Protein AF-O31353-F1 (afdb_monomer)

InterPro domains:
  IPR029061 Thiamin diphosphate-binding fold [SSF52518] (2-118)
  IPR032686 2-oxoacid:ferredoxin oxidoreductase subunit beta, C-terminal [PF12367] (31-96)
  IPR051457 2-oxoacid:ferredoxin oxidoreductase [PTHR48084] (2-118)

Radius of gyration: 23.0 Å; Cα contacts (8 Å, |Δi|>4): 94; chains: 1; bounding box: 48×35×66 Å

Organism: Bacillus cereus (NCBI:txid1396)

Solvent-accessible surface area (backbone atoms only — not comparable to full-atom values): 7566 Å² total; per-residue (Å²): 48,42,67,88,44,58,68,62,36,49,54,53,50,53,50,40,70,70,44,71,55,92,64,87,84,63,66,53,66,61,48,82,87,80,43,84,73,61,33,68,67,52,46,67,76,58,47,44,53,49,90,76,45,84,88,69,49,37,72,38,65,65,61,33,52,50,54,34,61,78,44,76,61,34,56,27,67,80,56,68,53,75,87,84,55,77,29,71,67,78,68,42,86,87,60,68,92,64,58,73,92,76,52,84,82,81,74,57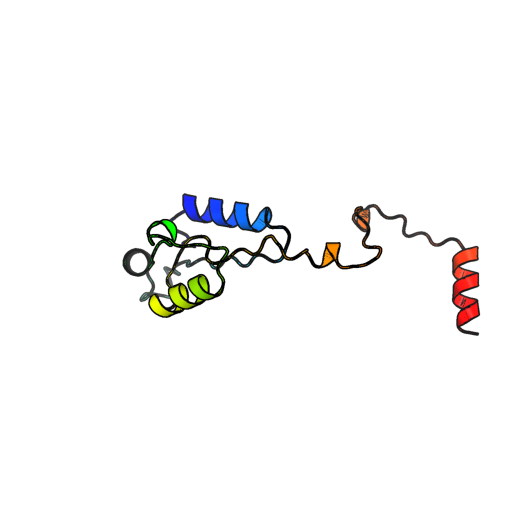,67,68,62,52,54,58,59,54,58,78,79,111

Mean predicted aligned error: 5.05 Å

Foldseek 3Di:
DEPVCVPLVVVLVVVCVPAQAHRDDDYDYDDPPPDPPCDPVNLVVLEAELVPDPPDDQQDPVSLVVVCVVSVNRYGDRSHDDNPDHYPLVVDPPRDPDDPVPDDPDDDPVNVVVVVVVVD

Structure (mmCIF, N/CA/C/O backbone):
data_AF-O31353-F1
#
_entry.id   AF-O31353-F1
#
loop_
_atom_site.group_PDB
_atom_site.id
_atom_site.type_symbol
_atom_site.label_atom_id
_atom_site.label_alt_id
_atom_site.label_comp_id
_atom_site.label_asym_id
_atom_site.label_entity_id
_atom_site.label_seq_id
_atom_site.pdbx_PDB_ins_code
_atom_site.Cartn_x
_atom_site.Cartn_y
_atom_site.Cartn_z
_atom_site.occupancy
_atom_site.B_iso_or_equiv
_atom_site.auth_seq_id
_atom_site.auth_comp_id
_atom_site.auth_asym_id
_atom_site.auth_atom_id
_atom_site.pdbx_PDB_model_num
ATOM 1 N N . SER A 1 1 ? -5.282 1.209 6.305 1.00 89.44 1 SER A N 1
ATOM 2 C CA . SER A 1 1 ? -4.283 0.855 7.339 1.00 89.44 1 SER A CA 1
ATOM 3 C C . SER A 1 1 ? -4.289 1.907 8.443 1.00 89.44 1 SER A C 1
ATOM 5 O O . SER A 1 1 ? -4.775 3.005 8.187 1.00 89.44 1 SER A O 1
ATOM 7 N N . PHE A 1 2 ? -3.788 1.613 9.646 1.00 94.94 2 PHE A N 1
ATOM 8 C CA . PHE A 1 2 ? -3.792 2.536 10.789 1.00 94.94 2 PHE A CA 1
ATOM 9 C C . PHE A 1 2 ? -2.392 2.704 11.386 1.00 94.94 2 PHE A C 1
ATOM 11 O O . PHE A 1 2 ? -1.700 1.719 11.625 1.00 94.94 2 PHE A O 1
ATOM 18 N N . SER A 1 3 ? -1.980 3.944 11.663 1.00 93.81 3 SER A N 1
ATOM 19 C CA . SER A 1 3 ? -0.610 4.255 12.097 1.00 93.81 3 SER A CA 1
ATOM 20 C C . SER A 1 3 ? -0.203 3.629 13.435 1.00 93.81 3 SER A C 1
ATOM 22 O O . SER A 1 3 ? 0.985 3.405 13.650 1.00 93.81 3 SER A O 1
ATOM 24 N N . SER A 1 4 ? -1.157 3.324 14.326 1.00 93.19 4 SER A N 1
ATOM 25 C CA . SER A 1 4 ? -0.847 2.662 15.605 1.00 93.19 4 SER A CA 1
ATOM 26 C C . SER A 1 4 ? -0.798 1.131 15.532 1.00 93.19 4 SER A C 1
ATOM 28 O O . SER A 1 4 ? -0.280 0.506 16.455 1.00 93.19 4 SER A O 1
ATOM 30 N N . ASP A 1 5 ? -1.272 0.521 14.438 1.00 94.81 5 ASP A N 1
ATOM 31 C CA . ASP A 1 5 ? -1.116 -0.916 14.183 1.00 94.81 5 ASP A C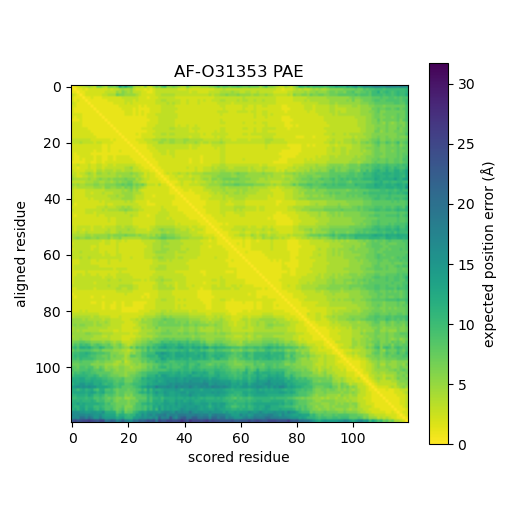A 1
ATOM 32 C C . ASP A 1 5 ? 0.098 -1.151 13.275 1.00 94.81 5 ASP A C 1
ATOM 34 O O . ASP A 1 5 ? -0.010 -1.352 12.064 1.00 94.81 5 ASP A O 1
ATOM 38 N N . LEU A 1 6 ? 1.290 -1.085 13.878 1.00 95.62 6 LEU A N 1
ATOM 39 C CA . LEU A 1 6 ? 2.560 -1.203 13.155 1.00 95.62 6 LEU A CA 1
ATOM 40 C C . LEU A 1 6 ? 2.694 -2.531 12.403 1.00 95.62 6 LEU A C 1
ATOM 42 O O . LEU A 1 6 ? 3.293 -2.568 11.328 1.00 95.62 6 LEU A O 1
ATOM 46 N N . LYS A 1 7 ? 2.140 -3.617 12.955 1.00 96.00 7 LYS A N 1
ATOM 47 C CA . LYS A 1 7 ? 2.235 -4.946 12.350 1.00 96.00 7 LYS A CA 1
ATOM 48 C C . LYS A 1 7 ? 1.447 -4.993 11.045 1.00 96.00 7 LYS A C 1
ATOM 50 O O . LYS A 1 7 ? 2.015 -5.353 10.017 1.00 96.00 7 LYS A O 1
ATOM 55 N N . GLU A 1 8 ? 0.174 -4.604 11.077 1.00 95.50 8 GLU A N 1
ATOM 56 C CA . GLU A 1 8 ? -0.661 -4.587 9.872 1.00 95.50 8 GLU A CA 1
ATOM 57 C C . GLU A 1 8 ? -0.147 -3.557 8.856 1.00 95.50 8 GLU A C 1
ATOM 59 O O . GLU A 1 8 ? -0.075 -3.845 7.662 1.00 95.50 8 GLU A O 1
ATOM 64 N N . LEU A 1 9 ? 0.286 -2.376 9.313 1.00 97.00 9 LEU A N 1
ATOM 65 C CA . LEU A 1 9 ? 0.850 -1.353 8.434 1.00 97.00 9 LEU A CA 1
ATOM 66 C C . LEU A 1 9 ? 2.082 -1.854 7.673 1.00 97.00 9 LEU A C 1
ATOM 68 O O . LEU A 1 9 ? 2.153 -1.662 6.460 1.00 97.00 9 LEU A O 1
ATOM 72 N N . THR A 1 10 ? 3.010 -2.521 8.361 1.00 97.69 10 THR A N 1
ATOM 73 C CA . THR A 1 10 ? 4.208 -3.095 7.731 1.00 97.69 10 THR A CA 1
ATOM 74 C C . THR A 1 10 ? 3.818 -4.132 6.680 1.00 97.69 10 THR A C 1
ATOM 76 O O . THR A 1 10 ? 4.266 -4.037 5.541 1.00 97.69 10 THR A O 1
ATOM 79 N N . GLN A 1 11 ? 2.900 -5.046 7.013 1.00 97.19 11 GLN A N 1
ATOM 80 C CA . GLN A 1 11 ? 2.422 -6.076 6.083 1.00 97.19 11 GLN A CA 1
ATOM 81 C C . GLN A 1 11 ? 1.783 -5.481 4.820 1.00 97.19 11 GLN A C 1
ATOM 83 O O . GLN A 1 11 ? 2.036 -5.954 3.714 1.00 97.19 11 GLN A O 1
ATOM 88 N N . ILE A 1 12 ? 0.974 -4.425 4.960 1.00 97.62 12 ILE A N 1
ATOM 89 C CA . ILE A 1 12 ? 0.330 -3.765 3.815 1.00 97.62 12 ILE A CA 1
ATOM 90 C C . ILE A 1 12 ? 1.347 -3.007 2.954 1.00 97.62 12 ILE A C 1
ATOM 92 O O . ILE A 1 12 ? 1.234 -3.032 1.728 1.00 97.62 12 ILE A O 1
ATOM 96 N N . ILE A 1 13 ? 2.351 -2.367 3.561 1.00 98.00 13 ILE A N 1
ATOM 97 C CA . ILE A 1 13 ? 3.440 -1.714 2.818 1.00 98.00 13 ILE A CA 1
ATOM 98 C C . ILE A 1 13 ? 4.254 -2.743 2.032 1.00 98.00 13 ILE A C 1
ATOM 100 O O . ILE A 1 13 ? 4.467 -2.555 0.834 1.00 98.00 13 ILE A O 1
ATOM 104 N N . GLU A 1 14 ? 4.650 -3.849 2.661 1.00 98.19 14 GLU A N 1
ATOM 105 C CA . GLU A 1 14 ? 5.366 -4.938 1.989 1.00 98.19 14 GLU A CA 1
ATOM 106 C C . GLU A 1 14 ? 4.550 -5.522 0.830 1.00 98.19 14 GLU A C 1
ATOM 108 O O . GLU A 1 14 ? 5.071 -5.692 -0.274 1.00 98.19 14 GLU A O 1
ATOM 113 N N . ALA A 1 15 ? 3.256 -5.781 1.042 1.00 97.12 15 ALA A N 1
ATOM 114 C CA . ALA A 1 15 ? 2.363 -6.259 -0.011 1.00 97.12 15 ALA A CA 1
ATOM 115 C C . ALA A 1 15 ? 2.256 -5.256 -1.173 1.00 97.12 15 ALA A C 1
ATOM 117 O O . ALA A 1 15 ? 2.285 -5.659 -2.336 1.00 97.12 15 ALA A O 1
ATOM 118 N N . GLY A 1 16 ? 2.179 -3.956 -0.873 1.00 97.50 16 GLY A N 1
ATOM 119 C CA . GLY A 1 16 ? 2.120 -2.897 -1.879 1.00 97.50 16 GLY A CA 1
ATOM 120 C C . GLY A 1 16 ? 3.403 -2.756 -2.701 1.00 97.50 16 GLY A C 1
ATOM 121 O O . GLY A 1 16 ? 3.311 -2.543 -3.908 1.00 97.50 16 GLY A O 1
ATOM 122 N N . ILE A 1 17 ? 4.577 -2.917 -2.080 1.00 97.81 17 ILE A N 1
ATOM 123 C CA . ILE A 1 17 ? 5.880 -2.912 -2.773 1.00 97.81 17 ILE A CA 1
ATOM 124 C C . ILE A 1 17 ? 6.024 -4.142 -3.678 1.00 97.81 17 ILE A C 1
ATOM 126 O O . ILE A 1 17 ? 6.520 -4.036 -4.798 1.00 97.81 17 ILE A O 1
ATOM 130 N N . ASN A 1 18 ? 5.593 -5.311 -3.199 1.00 97.00 18 ASN A N 1
ATOM 131 C CA . ASN A 1 18 ? 5.708 -6.564 -3.945 1.00 97.00 18 ASN A CA 1
ATOM 132 C C . ASN A 1 18 ? 4.677 -6.699 -5.078 1.00 97.00 18 ASN A C 1
ATOM 134 O O . ASN A 1 18 ? 4.856 -7.523 -5.978 1.00 97.00 18 ASN A O 1
ATOM 138 N N . HIS A 1 19 ? 3.600 -5.913 -5.052 1.00 96.94 19 HIS A N 1
ATOM 139 C CA . HIS A 1 19 ? 2.580 -5.935 -6.091 1.00 96.94 19 HIS A CA 1
ATOM 140 C C . HIS A 1 19 ? 3.132 -5.431 -7.436 1.00 96.94 19 HIS A C 1
ATOM 142 O O . HIS A 1 19 ? 3.705 -4.348 -7.539 1.00 96.94 19 HIS A O 1
ATOM 148 N N . LYS A 1 20 ? 2.934 -6.224 -8.494 1.00 94.62 20 LYS A N 1
ATOM 149 C CA . LYS A 1 20 ? 3.343 -5.901 -9.868 1.00 94.62 20 LYS A CA 1
ATOM 150 C C . LYS A 1 20 ? 2.319 -4.992 -10.538 1.00 94.62 20 LYS A C 1
ATOM 152 O O . LYS A 1 20 ? 1.542 -5.419 -11.382 1.00 94.62 20 LYS A O 1
ATOM 157 N N . GLY A 1 21 ? 2.307 -3.731 -10.134 1.00 94.69 21 GLY A N 1
ATOM 158 C CA . GLY A 1 21 ? 1.347 -2.762 -10.636 1.00 94.69 21 GLY A CA 1
ATOM 159 C C . GLY A 1 21 ? 1.296 -1.515 -9.772 1.00 94.69 21 GLY A C 1
ATOM 160 O O . GLY A 1 21 ? 2.222 -1.207 -9.025 1.00 94.69 21 GLY A O 1
ATOM 161 N N . PHE A 1 22 ? 0.195 -0.782 -9.888 1.00 96.25 22 PHE A N 1
ATOM 162 C CA . PHE A 1 22 ? -0.056 0.380 -9.050 1.00 96.25 22 PHE A CA 1
ATOM 163 C C . PHE A 1 22 ? -0.637 -0.047 -7.698 1.00 96.25 22 PHE A C 1
ATOM 165 O O . PHE A 1 22 ? -1.666 -0.718 -7.645 1.00 96.25 22 PHE A O 1
ATOM 172 N N . SER A 1 23 ? -0.016 0.413 -6.613 1.00 97.56 23 SER A N 1
ATOM 173 C CA . SER A 1 23 ? -0.464 0.169 -5.240 1.00 97.56 23 SER A CA 1
ATOM 174 C C . SER A 1 23 ? -0.841 1.482 -4.562 1.00 97.56 23 SER A C 1
ATOM 176 O O . SER A 1 23 ? -0.030 2.406 -4.503 1.00 97.56 23 SER A O 1
ATOM 178 N N . LEU A 1 24 ? -2.047 1.551 -3.992 1.00 97.62 24 LEU A N 1
ATOM 179 C CA . LEU A 1 24 ? -2.489 2.662 -3.147 1.00 97.62 24 LEU A CA 1
ATOM 180 C C . LEU A 1 24 ? -2.632 2.189 -1.702 1.00 97.62 24 LEU A C 1
ATOM 182 O O . LEU A 1 24 ? -3.432 1.303 -1.409 1.00 97.62 24 LEU A O 1
ATOM 186 N N . ILE A 1 25 ? -1.900 2.827 -0.790 1.00 97.75 25 ILE A N 1
ATOM 187 C CA . ILE A 1 25 ? -1.976 2.548 0.644 1.00 97.75 25 ILE A CA 1
ATOM 188 C C . ILE A 1 25 ? -2.481 3.797 1.355 1.00 97.75 25 ILE A C 1
ATOM 190 O O . ILE A 1 25 ? -1.758 4.781 1.495 1.00 97.75 25 ILE A O 1
ATOM 194 N N . ASN A 1 26 ? -3.723 3.740 1.834 1.00 97.19 26 ASN A N 1
ATOM 195 C CA . ASN A 1 26 ? -4.270 4.772 2.705 1.00 97.19 26 ASN A CA 1
ATOM 196 C C . ASN A 1 26 ? -3.978 4.440 4.178 1.00 97.19 26 ASN A C 1
ATOM 198 O O . ASN A 1 26 ? -4.297 3.340 4.657 1.00 97.19 26 ASN A O 1
ATOM 202 N N . VAL A 1 27 ? -3.386 5.394 4.900 1.00 97.25 27 VAL A N 1
ATOM 203 C CA . VAL A 1 27 ? -3.022 5.252 6.315 1.00 97.25 27 VAL A CA 1
ATOM 204 C C . VAL A 1 27 ? -3.766 6.295 7.137 1.00 97.25 27 VAL A C 1
ATOM 206 O O . VAL A 1 27 ? -3.505 7.491 7.029 1.00 97.25 27 VAL A O 1
ATOM 209 N N . PHE A 1 28 ? -4.665 5.839 8.004 1.00 96.38 28 PHE A N 1
ATOM 210 C CA . PHE A 1 28 ? -5.261 6.686 9.026 1.00 96.38 28 PHE A CA 1
ATOM 211 C C . PHE A 1 28 ? -4.177 7.056 10.042 1.00 96.38 28 PHE A C 1
ATOM 213 O O . PHE A 1 28 ? -3.602 6.182 10.692 1.00 96.38 28 PHE A O 1
ATOM 220 N N . SER A 1 29 ? -3.868 8.348 10.150 1.00 95.62 29 SER A N 1
ATOM 221 C CA . SER A 1 29 ? -2.846 8.873 11.058 1.00 95.62 29 SER A CA 1
ATOM 222 C C . SER A 1 29 ? -3.408 10.069 11.831 1.00 95.62 29 SER A C 1
ATOM 224 O O . SER A 1 29 ? -3.560 11.151 11.256 1.00 95.62 29 SER A O 1
ATOM 226 N N . PRO A 1 30 ? -3.781 9.893 13.111 1.00 94.50 30 PRO A N 1
ATOM 227 C CA . PRO A 1 30 ? -4.382 10.960 13.902 1.00 94.50 30 PRO A CA 1
ATOM 228 C C . PRO A 1 30 ? -3.420 12.132 14.118 1.00 94.50 30 PRO A C 1
ATOM 230 O O . PRO A 1 30 ? -2.315 11.970 14.639 1.00 94.50 30 PRO A O 1
ATOM 233 N N . CYS A 1 31 ? -3.864 13.344 13.782 1.00 93.69 31 CYS A N 1
ATOM 234 C CA . CYS A 1 31 ? -3.136 14.570 14.096 1.00 93.69 31 CYS A CA 1
ATOM 235 C C . CYS A 1 31 ? -3.485 15.041 15.514 1.00 93.69 31 CYS A C 1
ATOM 237 O O . CYS A 1 31 ? -4.458 15.771 15.714 1.00 93.69 31 CYS A O 1
ATOM 239 N N . VAL A 1 32 ? -2.662 14.657 16.494 1.00 91.88 32 VAL A N 1
ATOM 240 C CA . VAL A 1 32 ? -2.894 14.941 17.924 1.00 91.88 32 VAL A CA 1
ATOM 241 C C . VAL A 1 32 ? -3.000 16.430 18.258 1.00 91.88 32 VAL A C 1
ATOM 243 O O . VAL A 1 32 ? -3.650 16.793 19.238 1.00 91.88 32 VAL A O 1
ATOM 246 N N . THR A 1 33 ? -2.391 17.306 17.457 1.00 94.44 33 THR A N 1
ATOM 247 C CA . THR A 1 33 ? -2.370 18.753 17.707 1.00 94.44 33 THR A CA 1
ATOM 248 C C . THR A 1 33 ? -3.693 19.413 17.332 1.00 94.44 33 THR A C 1
ATOM 250 O O . THR A 1 33 ? -4.267 20.113 18.166 1.00 94.44 33 THR A O 1
ATOM 253 N N . TYR A 1 34 ? -4.202 19.160 16.122 1.00 94.44 34 TYR A N 1
ATOM 254 C CA . TYR A 1 34 ? -5.301 19.936 15.534 1.00 94.44 34 TYR A CA 1
ATOM 255 C C . TYR A 1 34 ? -6.620 19.169 15.407 1.00 94.44 34 TYR A C 1
ATOM 257 O O . TYR A 1 34 ? -7.678 19.765 15.592 1.00 94.44 34 TYR A O 1
ATOM 265 N N . ASN A 1 35 ? -6.593 17.861 15.129 1.00 91.75 35 ASN A N 1
ATOM 266 C CA . ASN A 1 35 ? -7.819 17.079 14.978 1.00 91.75 35 ASN A CA 1
ATOM 267 C C . ASN A 1 35 ? -8.175 16.396 16.305 1.00 91.75 35 ASN A C 1
ATOM 269 O O . ASN A 1 35 ? -7.584 15.385 16.680 1.00 91.75 35 ASN A O 1
ATOM 273 N N . LYS A 1 36 ? -9.146 16.972 17.021 1.00 92.31 36 LYS A N 1
ATOM 274 C CA . LYS A 1 36 ? -9.639 16.452 18.308 1.00 92.31 36 LYS A CA 1
ATOM 275 C C . LYS A 1 36 ? -10.833 15.502 18.172 1.00 92.31 36 LYS A C 1
ATOM 277 O O . LYS A 1 36 ? -11.276 14.970 19.181 1.00 92.31 36 LYS A O 1
ATOM 282 N N . VAL A 1 37 ? -11.345 15.302 16.955 1.00 92.81 37 VAL A N 1
ATOM 283 C CA . VAL A 1 37 ? -12.499 14.433 16.680 1.00 92.81 37 VAL A CA 1
ATOM 284 C C . VAL A 1 37 ? -12.020 13.036 16.294 1.00 92.81 37 VAL A C 1
ATOM 286 O O . VAL A 1 37 ? -12.349 12.066 16.967 1.00 92.81 37 VAL A O 1
ATOM 289 N N . ASN A 1 38 ? -11.178 12.921 15.262 1.00 93.88 38 ASN A N 1
ATOM 290 C CA . ASN A 1 38 ? -10.646 11.630 14.814 1.00 93.88 38 ASN A CA 1
ATOM 291 C C . ASN A 1 38 ? -9.351 11.287 15.564 1.00 93.88 38 ASN A C 1
ATOM 293 O O . ASN A 1 38 ? -8.248 11.321 15.008 1.00 93.88 38 ASN A O 1
ATOM 297 N N . THR A 1 39 ? -9.490 11.014 16.860 1.00 94.25 39 THR A N 1
ATOM 298 C CA . THR A 1 39 ? -8.388 10.611 17.744 1.00 94.25 39 THR A CA 1
ATOM 299 C C . THR A 1 39 ? -8.015 9.139 17.553 1.00 94.25 39 THR A C 1
ATOM 301 O O . THR A 1 39 ? -8.690 8.391 16.846 1.00 94.25 39 THR A O 1
ATOM 304 N N . TYR A 1 40 ? -6.932 8.699 18.202 1.00 93.00 40 TYR A N 1
ATOM 305 C CA . TYR A 1 40 ? -6.540 7.288 18.194 1.00 93.00 40 TYR A CA 1
ATOM 306 C C . TYR A 1 40 ? -7.649 6.365 18.700 1.00 93.00 40 TYR A C 1
ATOM 308 O O . TYR A 1 40 ? -7.891 5.333 18.081 1.00 93.00 40 TYR A O 1
ATOM 316 N N . ASP A 1 41 ? -8.316 6.734 19.792 1.00 93.88 41 ASP A N 1
ATOM 317 C CA . ASP A 1 41 ? -9.365 5.907 20.391 1.00 93.88 41 ASP A CA 1
ATOM 318 C C . ASP A 1 41 ? -10.598 5.854 19.489 1.00 93.88 41 ASP A C 1
ATOM 320 O O . ASP A 1 41 ? -11.093 4.768 19.201 1.00 93.88 41 ASP A O 1
ATOM 324 N N . TRP A 1 42 ? -10.984 6.996 18.906 1.00 95.94 42 TRP A N 1
ATOM 325 C CA . TRP A 1 42 ? -12.069 7.044 17.927 1.00 95.94 42 TRP A CA 1
ATOM 326 C C . TRP A 1 42 ? -11.806 6.099 16.746 1.00 95.94 42 TRP A C 1
ATOM 328 O O . TRP A 1 42 ? -12.670 5.306 16.383 1.00 95.94 42 TRP A O 1
ATOM 338 N N . PHE A 1 43 ? -10.601 6.112 16.166 1.00 95.81 43 PHE A N 1
ATOM 339 C CA . PHE A 1 43 ? -10.279 5.186 15.076 1.00 95.81 43 PHE A CA 1
ATOM 340 C C . PHE A 1 43 ? -10.271 3.720 15.523 1.00 95.81 43 PHE A C 1
ATOM 342 O O . PHE A 1 43 ? -10.746 2.875 14.775 1.00 95.81 43 PHE A O 1
ATOM 349 N N . LYS A 1 44 ? -9.780 3.390 16.723 1.00 92.88 44 LYS A N 1
ATOM 350 C CA . LYS A 1 44 ? -9.809 2.001 17.221 1.00 92.88 44 LYS A CA 1
ATOM 351 C C . LYS A 1 44 ? -11.230 1.455 17.364 1.00 92.88 44 LYS A C 1
ATOM 353 O O . LYS A 1 44 ? -11.431 0.268 17.145 1.00 92.88 44 LYS A O 1
ATOM 358 N N . GLU A 1 45 ? -12.184 2.308 17.723 1.00 94.75 45 GLU A N 1
ATOM 359 C CA . GLU A 1 45 ? -13.594 1.935 17.884 1.00 94.75 45 GLU A CA 1
ATOM 360 C C . GLU A 1 45 ? -14.352 1.855 16.553 1.00 94.75 45 GLU A C 1
ATOM 362 O O . GLU A 1 45 ? -15.309 1.095 16.443 1.00 94.75 45 GLU A O 1
ATOM 367 N N . ASN A 1 46 ? -13.939 2.634 15.547 1.00 95.69 46 ASN A N 1
ATOM 368 C CA . ASN A 1 46 ? -14.684 2.785 14.292 1.00 95.69 46 ASN A CA 1
ATOM 369 C C . ASN A 1 46 ? -14.051 2.059 13.093 1.00 95.69 46 ASN A C 1
ATOM 371 O O . ASN A 1 46 ? -14.674 1.990 12.037 1.00 95.69 46 ASN A O 1
ATOM 375 N N . LEU A 1 47 ? -12.819 1.556 13.211 1.00 96.50 47 LEU A N 1
ATOM 376 C CA . LEU A 1 47 ? -12.156 0.817 12.137 1.00 96.50 47 LEU A CA 1
ATOM 377 C C . LEU A 1 47 ? -12.521 -0.667 12.165 1.00 96.50 47 LEU A C 1
ATOM 379 O O . LEU A 1 47 ? -12.253 -1.371 13.139 1.00 96.50 47 LEU A O 1
ATOM 383 N N . THR A 1 48 ? -13.011 -1.165 11.034 1.00 96.44 48 THR A N 1
ATOM 384 C CA . THR A 1 48 ? -13.261 -2.592 10.815 1.00 96.44 48 THR A CA 1
ATOM 385 C C . THR A 1 48 ? -12.053 -3.252 10.152 1.00 96.44 48 THR A C 1
ATOM 387 O O . THR A 1 48 ? -11.618 -2.848 9.071 1.00 96.44 48 THR A O 1
ATOM 390 N N . LYS A 1 49 ? -11.513 -4.311 10.760 1.00 96.19 49 LYS A N 1
ATOM 391 C CA . LYS A 1 49 ? -10.450 -5.115 10.142 1.00 96.19 49 LYS A CA 1
ATOM 392 C C . LYS A 1 49 ? -11.051 -6.077 9.124 1.00 96.19 49 LYS A C 1
ATOM 394 O O . LYS A 1 49 ? -11.881 -6.911 9.467 1.00 96.19 49 LYS A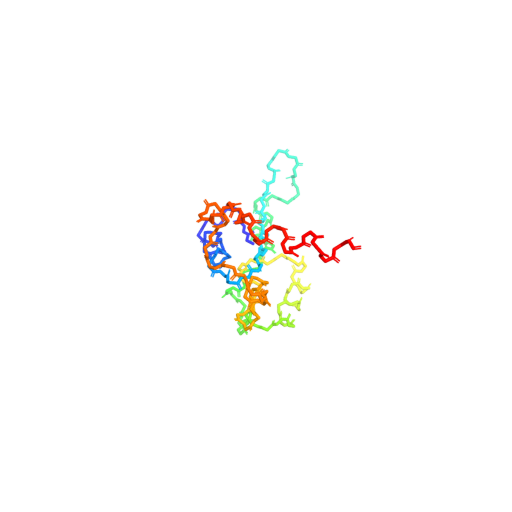 O 1
ATOM 399 N N . LEU A 1 50 ? -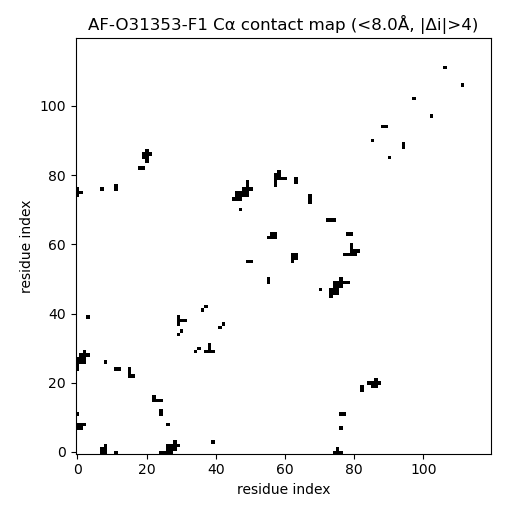10.589 -6.031 7.880 1.00 96.06 50 LEU A N 1
ATOM 400 C CA . LEU A 1 50 ? -11.073 -6.940 6.835 1.00 96.06 50 LEU A CA 1
ATOM 401 C C . LEU A 1 50 ? -10.748 -8.410 7.138 1.00 96.06 50 LEU A C 1
ATOM 403 O O . LEU A 1 50 ? -11.494 -9.296 6.747 1.00 96.06 50 LEU A O 1
ATOM 407 N N . SER A 1 51 ? -9.686 -8.675 7.905 1.00 93.25 51 SER A N 1
ATOM 408 C CA . SER A 1 51 ? -9.328 -10.025 8.360 1.00 93.25 51 SER A CA 1
ATOM 409 C C . SER A 1 51 ? -10.345 -10.656 9.315 1.00 93.25 51 SER A C 1
ATOM 411 O O . SER A 1 51 ? -10.296 -11.866 9.521 1.00 93.25 51 SER A O 1
ATOM 413 N N . THR A 1 52 ? -11.257 -9.869 9.896 1.00 93.00 52 THR A N 1
ATOM 414 C CA . THR A 1 52 ? -12.341 -10.374 10.751 1.00 93.00 52 THR A CA 1
ATOM 415 C C . THR A 1 52 ? -13.671 -10.517 10.013 1.00 93.00 52 THR A C 1
ATOM 417 O O . THR A 1 52 ? -14.635 -10.995 10.603 1.00 93.00 52 THR A O 1
ATOM 420 N N . VAL A 1 53 ? -13.748 -10.096 8.746 1.00 92.94 53 VAL A N 1
ATOM 421 C CA . VAL A 1 53 ? -14.953 -10.233 7.920 1.00 92.94 53 VAL A CA 1
ATOM 422 C C . VAL A 1 53 ? -14.959 -11.630 7.302 1.00 92.94 53 VAL A C 1
ATOM 424 O O . VAL A 1 53 ? -14.084 -11.984 6.512 1.00 92.94 53 VAL A O 1
ATOM 427 N N . GLU A 1 54 ? -15.937 -12.447 7.687 1.00 93.06 54 GLU A N 1
ATOM 428 C CA . GLU A 1 54 ? -16.053 -13.823 7.208 1.00 93.06 54 GLU A CA 1
ATOM 429 C C . GLU A 1 54 ? -16.306 -13.863 5.694 1.00 93.06 54 GLU A C 1
ATOM 431 O O . GLU A 1 54 ? -17.153 -13.145 5.166 1.00 93.06 54 GLU A O 1
ATOM 436 N N . GLY A 1 55 ? -15.549 -14.703 4.983 1.00 93.50 55 GLY A N 1
ATOM 437 C CA . GLY A 1 55 ? -15.684 -14.867 3.534 1.00 93.50 55 GLY A CA 1
ATOM 438 C C . GLY A 1 55 ? -15.170 -13.692 2.694 1.00 93.50 55 GLY A C 1
ATOM 439 O O . GLY A 1 55 ? -15.440 -13.663 1.495 1.00 93.50 55 GLY A O 1
ATOM 440 N N . TYR A 1 56 ? -14.440 -12.739 3.286 1.00 96.50 56 TYR A N 1
ATOM 441 C CA . TYR A 1 56 ? -13.884 -11.615 2.540 1.00 96.50 56 TYR A CA 1
ATOM 442 C C . TYR A 1 56 ? -12.811 -12.058 1.534 1.00 96.50 56 TYR A C 1
ATOM 444 O O . TYR A 1 56 ? -11.798 -12.654 1.905 1.00 96.50 56 TYR A O 1
ATOM 452 N N . ASP A 1 57 ? -13.020 -11.721 0.262 1.00 96.25 57 ASP A N 1
ATOM 453 C CA . ASP A 1 57 ? -12.122 -12.030 -0.848 1.00 96.25 57 ASP A CA 1
ATOM 454 C C . ASP A 1 57 ? -11.574 -10.735 -1.485 1.00 96.25 57 ASP A C 1
ATOM 456 O O . ASP A 1 57 ? -12.312 -10.028 -2.183 1.00 96.25 57 ASP A O 1
ATOM 460 N N . PRO A 1 58 ? -10.272 -10.429 -1.314 1.00 96.69 58 PRO A N 1
ATOM 461 C CA . PRO A 1 58 ? -9.657 -9.226 -1.868 1.00 96.69 58 PRO A CA 1
ATOM 462 C C . PRO A 1 58 ? -9.503 -9.267 -3.398 1.00 96.69 58 PRO A C 1
ATOM 464 O O . PRO A 1 58 ? -9.140 -8.254 -3.993 1.00 96.69 58 PRO A O 1
ATOM 467 N N . SER A 1 59 ? -9.772 -10.392 -4.068 1.00 96.88 59 SER A N 1
ATOM 468 C CA . SER A 1 59 ? -9.798 -10.460 -5.536 1.00 96.88 59 SER A CA 1
ATOM 469 C C . SER A 1 59 ? -11.146 -10.018 -6.128 1.00 96.88 59 SER A C 1
ATOM 471 O O . SER A 1 59 ? -11.237 -9.670 -7.312 1.00 96.88 59 SER A O 1
ATOM 473 N N . ASN A 1 60 ? -12.198 -9.943 -5.304 1.00 97.06 60 ASN A N 1
ATOM 474 C CA . ASN A 1 60 ? -13.537 -9.555 -5.727 1.00 97.06 60 ASN A CA 1
ATOM 475 C C . ASN A 1 60 ? -13.757 -8.041 -5.580 1.00 97.06 60 ASN A C 1
ATOM 477 O O . ASN A 1 60 ? -14.068 -7.516 -4.509 1.00 97.06 60 ASN A O 1
ATOM 481 N N . ARG A 1 61 ? -13.670 -7.323 -6.705 1.00 96.31 61 ARG A N 1
ATOM 482 C CA . ARG A 1 61 ? -13.837 -5.861 -6.740 1.00 96.31 61 ARG A CA 1
ATOM 483 C C . ARG A 1 61 ? -15.199 -5.386 -6.221 1.00 96.31 61 ARG A C 1
ATOM 485 O O . ARG A 1 61 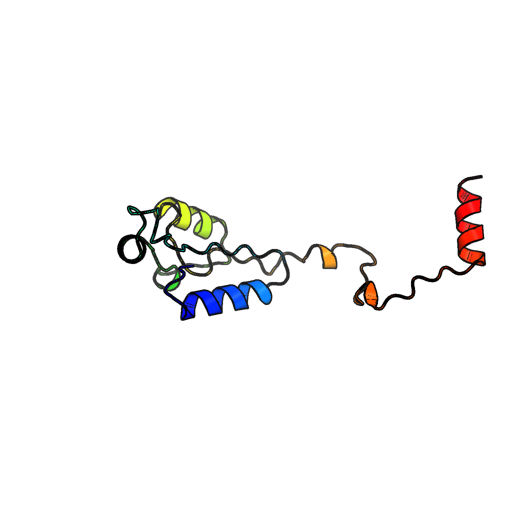? -15.266 -4.323 -5.609 1.00 96.31 61 ARG A O 1
ATOM 492 N N . MET A 1 62 ? -16.278 -6.129 -6.477 1.00 97.12 62 MET A N 1
ATOM 493 C CA . MET A 1 62 ? -17.618 -5.735 -6.024 1.00 97.12 62 MET A CA 1
ATOM 494 C C . MET A 1 62 ? -17.740 -5.867 -4.508 1.00 97.12 62 MET A C 1
ATOM 496 O O . MET A 1 62 ? -18.198 -4.930 -3.859 1.00 97.12 62 MET A O 1
ATOM 500 N N . MET A 1 63 ? -17.250 -6.976 -3.946 1.00 96.75 63 MET A N 1
ATOM 501 C CA . MET A 1 63 ? -17.212 -7.191 -2.497 1.00 96.75 63 MET A CA 1
ATOM 502 C C . MET A 1 63 ? -16.373 -6.119 -1.794 1.00 96.75 63 MET A C 1
ATOM 504 O O . MET A 1 63 ? -16.799 -5.570 -0.778 1.00 96.75 63 MET A O 1
ATOM 508 N N . ALA A 1 64 ? -15.218 -5.762 -2.364 1.00 97.12 64 ALA A N 1
ATOM 509 C CA . ALA A 1 64 ? -14.374 -4.693 -1.844 1.00 97.12 64 ALA A CA 1
ATOM 510 C C . ALA A 1 64 ? -15.117 -3.346 -1.774 1.00 97.12 64 ALA A C 1
ATOM 512 O O . ALA A 1 64 ? -15.097 -2.680 -0.739 1.00 97.12 64 ALA A O 1
ATOM 513 N N . MET A 1 65 ? -15.812 -2.963 -2.852 1.00 97.06 65 MET A N 1
ATOM 514 C CA . MET A 1 65 ? -16.579 -1.712 -2.905 1.00 97.06 65 MET A CA 1
ATOM 515 C C . MET A 1 65 ? -17.771 -1.720 -1.946 1.00 97.06 65 MET A C 1
ATOM 517 O O . MET A 1 65 ? -17.979 -0.742 -1.232 1.00 97.06 65 MET A O 1
ATOM 521 N N . GLN A 1 66 ? -18.516 -2.824 -1.883 1.00 96.50 66 GLN A N 1
ATOM 522 C CA . GLN A 1 66 ? -19.636 -2.975 -0.956 1.00 96.50 66 GLN A CA 1
ATOM 523 C C . GLN A 1 66 ? -19.171 -2.851 0.501 1.00 96.50 66 GLN A C 1
ATOM 525 O O . GLN A 1 66 ? -19.727 -2.057 1.256 1.00 96.50 66 GLN A O 1
ATOM 530 N N . THR A 1 67 ? -18.092 -3.546 0.865 1.00 96.06 67 THR A N 1
ATOM 531 C CA . THR A 1 67 ? -17.542 -3.516 2.230 1.00 96.06 67 THR A CA 1
ATOM 532 C C . THR A 1 67 ? -17.086 -2.108 2.618 1.00 96.06 67 THR A C 1
ATOM 534 O O . THR A 1 67 ? -17.316 -1.669 3.745 1.00 96.06 67 THR A O 1
ATOM 537 N N . LEU A 1 68 ? -16.477 -1.364 1.686 1.00 96.44 68 LEU A N 1
ATOM 538 C CA . LEU A 1 68 ? -16.133 0.041 1.909 1.00 96.44 68 LEU A CA 1
ATOM 539 C C . LEU A 1 68 ? -17.373 0.897 2.175 1.00 96.44 68 LEU A C 1
ATOM 541 O O . LEU A 1 68 ? -17.355 1.702 3.101 1.00 96.44 68 LEU A O 1
ATOM 545 N N . MET A 1 69 ? -18.435 0.737 1.383 1.00 96.31 69 MET A N 1
ATOM 546 C CA . MET A 1 69 ? -19.668 1.513 1.544 1.00 96.31 69 MET A CA 1
ATOM 547 C C . MET A 1 69 ? -20.360 1.216 2.878 1.00 96.31 69 MET A C 1
ATOM 549 O O . MET A 1 69 ? -20.732 2.149 3.583 1.00 96.31 69 MET A O 1
ATOM 553 N N . GLU A 1 70 ? -20.478 -0.058 3.253 1.00 95.88 70 GLU A N 1
ATOM 554 C CA . GLU A 1 70 ? -21.107 -0.491 4.511 1.00 95.88 70 GLU A CA 1
ATOM 555 C C . GLU A 1 70 ? -20.373 0.033 5.752 1.00 95.88 70 GLU A C 1
ATOM 557 O O . GLU A 1 70 ? -20.997 0.328 6.768 1.00 95.88 70 GLU A O 1
ATOM 562 N N . ASN A 1 71 ? -19.051 0.196 5.656 1.00 95.81 71 ASN A N 1
ATOM 563 C CA . ASN A 1 71 ? -18.205 0.673 6.750 1.00 95.81 71 ASN A CA 1
ATOM 564 C C . ASN A 1 71 ? -17.819 2.157 6.608 1.00 95.81 71 ASN A C 1
ATOM 566 O O . ASN A 1 71 ? -16.885 2.609 7.268 1.00 95.81 71 ASN A O 1
ATOM 570 N N . ASN A 1 72 ? -18.472 2.931 5.732 1.00 95.62 72 ASN A N 1
ATOM 571 C CA . ASN A 1 72 ? -18.148 4.346 5.472 1.00 95.62 72 ASN A CA 1
ATOM 572 C C . ASN A 1 72 ? -16.654 4.607 5.159 1.00 95.62 72 ASN A C 1
ATOM 574 O O . ASN A 1 72 ? -16.094 5.644 5.514 1.00 95.62 72 ASN A O 1
ATOM 578 N N . GLY A 1 73 ? -15.981 3.646 4.524 1.00 94.81 73 GLY A N 1
ATOM 579 C CA . GLY A 1 73 ? -14.552 3.685 4.208 1.00 94.81 73 GLY A CA 1
ATOM 580 C C . GLY A 1 73 ? -13.614 3.432 5.395 1.00 94.81 73 GLY A C 1
ATOM 581 O O . GLY A 1 73 ? -12.395 3.456 5.217 1.00 94.81 73 GLY A O 1
ATOM 582 N N . LEU A 1 74 ? -14.142 3.164 6.590 1.00 97.00 74 LEU A N 1
ATOM 583 C CA . LEU A 1 74 ? -13.380 2.941 7.820 1.00 97.00 74 LEU A CA 1
ATOM 584 C C . LEU A 1 74 ? -12.983 1.470 7.959 1.00 97.00 74 LEU A C 1
ATOM 586 O O . LEU A 1 74 ? -13.384 0.772 8.885 1.00 97.00 74 LEU A O 1
ATOM 590 N N . VAL A 1 75 ? -12.170 0.994 7.019 1.00 97.31 75 VAL A N 1
ATOM 591 C CA . VAL A 1 75 ? -11.658 -0.381 7.022 1.00 97.31 75 VAL A CA 1
ATOM 592 C C . VAL A 1 75 ? -10.135 -0.424 7.010 1.00 97.31 75 VAL A C 1
ATOM 594 O O . VAL A 1 75 ? -9.462 0.484 6.506 1.00 97.31 75 VAL A O 1
ATOM 597 N N . THR A 1 76 ? -9.569 -1.505 7.537 1.00 97.62 76 THR A N 1
ATOM 598 C CA . THR A 1 76 ? -8.132 -1.783 7.452 1.00 97.62 76 THR A CA 1
ATOM 599 C C . THR A 1 76 ? -7.843 -3.194 6.945 1.00 97.62 76 THR A C 1
ATOM 601 O O . THR A 1 76 ? -8.702 -4.070 6.975 1.00 97.62 76 THR A O 1
ATOM 604 N N . GLY A 1 77 ? -6.634 -3.401 6.420 1.00 96.81 77 GLY A N 1
ATOM 605 C CA . GLY A 1 77 ? -6.254 -4.600 5.671 1.00 96.81 77 GLY A CA 1
ATOM 606 C C . GLY A 1 77 ? -6.177 -4.380 4.156 1.00 96.81 77 GLY A C 1
ATOM 607 O O . GLY A 1 77 ? -6.224 -3.247 3.666 1.00 96.81 77 GLY A O 1
ATOM 608 N N . LEU A 1 78 ? -6.010 -5.480 3.418 1.00 97.44 78 LEU A N 1
ATOM 609 C CA . LEU A 1 78 ? -5.944 -5.492 1.957 1.00 97.44 78 LEU A CA 1
ATOM 610 C C . LEU A 1 78 ? -7.363 -5.427 1.381 1.00 97.44 78 LEU A C 1
ATOM 612 O O . LEU A 1 78 ? -8.078 -6.419 1.413 1.00 97.44 78 LEU A O 1
ATOM 616 N N . ILE A 1 79 ? -7.754 -4.260 0.864 1.00 97.62 79 ILE A N 1
ATOM 617 C CA . ILE A 1 79 ? -9.111 -4.024 0.342 1.00 97.62 79 ILE A CA 1
ATOM 618 C C . ILE A 1 79 ? -9.324 -4.695 -1.018 1.00 97.62 79 ILE A C 1
ATOM 620 O O . ILE A 1 79 ? -10.373 -5.259 -1.299 1.00 97.62 79 ILE A O 1
ATOM 624 N N . TYR A 1 80 ? -8.353 -4.584 -1.916 1.00 97.81 80 TYR A N 1
ATOM 625 C CA . TYR A 1 80 ? -8.477 -5.146 -3.252 1.00 97.81 80 TYR A CA 1
ATOM 626 C C . TYR A 1 80 ? -7.103 -5.404 -3.851 1.00 97.81 80 TYR A C 1
ATOM 628 O O . TYR A 1 80 ? -6.197 -4.582 -3.698 1.00 97.81 80 TYR A O 1
ATOM 636 N N . GLN A 1 81 ? -6.965 -6.517 -4.565 1.00 97.69 81 GLN A N 1
ATOM 637 C CA . GLN A 1 81 ? -5.769 -6.849 -5.321 1.00 97.69 81 GLN A CA 1
ATOM 638 C C . GLN A 1 81 ? -6.138 -7.568 -6.619 1.00 97.69 81 GLN A C 1
ATOM 640 O O . GLN A 1 81 ? -6.793 -8.607 -6.607 1.00 97.69 81 GLN A O 1
ATOM 645 N N . ASN A 1 82 ? -5.658 -7.038 -7.745 1.00 96.44 82 ASN A N 1
ATOM 646 C CA . ASN A 1 82 ? -5.749 -7.694 -9.045 1.00 96.44 82 ASN A CA 1
ATOM 647 C C . ASN A 1 82 ? -4.361 -8.142 -9.505 1.00 96.44 82 ASN A C 1
ATOM 649 O O . ASN A 1 82 ? -3.561 -7.312 -9.919 1.00 96.44 82 ASN A O 1
ATOM 653 N N . THR A 1 83 ? -4.078 -9.441 -9.459 1.00 95.25 83 THR A N 1
ATOM 654 C CA . THR A 1 83 ? -2.800 -10.008 -9.923 1.00 95.25 83 THR A CA 1
ATOM 655 C C . THR A 1 83 ? -2.816 -10.438 -11.390 1.00 95.25 83 THR A C 1
ATOM 657 O O . THR A 1 83 ? -1.769 -10.784 -11.927 1.00 95.25 83 THR A O 1
ATOM 660 N N . ALA A 1 84 ? -3.981 -10.424 -12.046 1.00 95.12 84 ALA A N 1
ATOM 661 C CA . ALA A 1 84 ? -4.128 -10.851 -13.436 1.00 95.12 84 ALA A CA 1
ATOM 662 C C . ALA A 1 84 ? -3.827 -9.731 -14.444 1.00 95.12 84 ALA A C 1
ATOM 664 O O . ALA A 1 84 ? -3.575 -10.010 -15.613 1.00 95.12 84 ALA A O 1
ATOM 665 N N . GLN A 1 85 ? -3.884 -8.467 -14.015 1.00 94.38 85 GLN A N 1
ATOM 666 C CA . GLN A 1 85 ? -3.600 -7.322 -14.871 1.00 94.38 85 GLN A CA 1
ATOM 667 C C . GLN A 1 85 ? -2.089 -7.050 -14.915 1.00 94.38 85 GLN A C 1
ATOM 669 O O . GLN A 1 85 ? -1.515 -6.759 -13.866 1.00 94.38 85 GLN A O 1
ATOM 674 N N . PRO A 1 86 ? -1.454 -7.090 -16.102 1.00 94.06 86 PRO A N 1
ATOM 675 C CA . PRO A 1 86 ? -0.052 -6.721 -16.243 1.00 94.06 86 PRO A CA 1
ATOM 676 C C . PRO A 1 86 ? 0.191 -5.259 -15.866 1.00 94.06 86 PRO A C 1
ATOM 678 O O . PRO A 1 86 ? -0.677 -4.392 -16.040 1.00 94.06 86 PRO A O 1
ATOM 681 N N . SER A 1 87 ? 1.399 -4.978 -15.391 1.00 94.12 87 SER A N 1
ATOM 682 C CA . SER A 1 87 ? 1.869 -3.614 -15.170 1.00 94.12 87 SER A CA 1
ATOM 683 C C . SER A 1 87 ? 1.973 -2.847 -16.492 1.00 94.12 87 SER A C 1
ATOM 685 O O . SER A 1 87 ? 2.093 -3.426 -17.572 1.00 94.12 87 SER A O 1
ATOM 687 N N . TYR A 1 88 ? 1.958 -1.513 -16.422 1.00 92.38 88 TYR A N 1
ATOM 688 C CA . TYR A 1 88 ? 2.103 -0.681 -17.619 1.00 92.38 88 TYR A CA 1
ATOM 689 C C . TYR A 1 88 ? 3.407 -0.985 -18.369 1.00 92.38 88 TYR A C 1
ATOM 691 O O . TYR A 1 88 ? 3.410 -1.075 -19.591 1.00 92.38 88 TYR A O 1
ATOM 699 N N . GLN A 1 89 ? 4.498 -1.198 -17.633 1.00 90.50 89 GLN A N 1
ATOM 700 C CA . GLN A 1 89 ? 5.813 -1.526 -18.176 1.00 90.50 89 GLN A CA 1
ATOM 701 C C . GLN A 1 89 ? 5.782 -2.805 -19.023 1.00 90.50 89 GLN A C 1
ATOM 703 O O . GLN A 1 89 ? 6.356 -2.824 -20.106 1.00 90.50 89 GLN A O 1
ATOM 708 N N . GLU A 1 90 ? 5.069 -3.840 -18.573 1.00 91.75 90 GLU A N 1
ATOM 709 C CA . GLU A 1 90 ? 4.933 -5.113 -19.298 1.00 91.75 90 GLU A CA 1
ATOM 710 C C . GLU A 1 90 ? 4.075 -4.991 -20.566 1.00 91.75 90 GLU A C 1
ATOM 712 O O . GLU A 1 90 ? 4.218 -5.789 -21.491 1.00 91.75 90 GLU A O 1
ATOM 717 N N . LEU A 1 91 ? 3.192 -3.990 -20.634 1.00 92.94 91 LEU A N 1
ATOM 718 C CA . LEU A 1 91 ? 2.363 -3.725 -21.813 1.00 92.94 91 LEU A CA 1
ATOM 719 C C . LEU A 1 91 ? 3.101 -2.916 -22.893 1.00 92.94 91 LEU A C 1
ATOM 721 O O . LEU A 1 91 ? 2.696 -2.934 -24.058 1.00 92.94 91 LEU A O 1
ATOM 725 N N . VAL A 1 92 ? 4.167 -2.193 -22.537 1.00 93.75 92 VAL A N 1
ATOM 726 C CA . VAL A 1 92 ? 4.911 -1.345 -23.477 1.00 93.75 92 VAL A CA 1
ATOM 727 C C . VAL A 1 92 ? 5.857 -2.196 -24.325 1.00 93.75 92 VAL A C 1
ATOM 729 O O . VAL A 1 92 ? 6.820 -2.790 -23.842 1.00 93.75 92 VAL A O 1
ATOM 732 N N . LYS A 1 93 ? 5.620 -2.214 -25.641 1.00 92.69 93 LYS A N 1
ATOM 733 C CA . LYS A 1 93 ? 6.502 -2.898 -26.592 1.00 92.69 93 LYS A CA 1
ATOM 734 C C . LYS A 1 93 ? 7.893 -2.255 -26.586 1.00 92.69 93 LYS A C 1
ATOM 736 O O . LYS A 1 93 ? 8.019 -1.051 -26.781 1.00 92.69 93 LYS A O 1
ATOM 741 N N . GLY A 1 94 ? 8.929 -3.078 -26.433 1.00 89.44 94 GLY A N 1
ATOM 742 C CA . GLY A 1 94 ? 10.319 -2.615 -26.431 1.00 89.44 94 GLY A CA 1
ATOM 743 C C . GLY A 1 94 ? 10.754 -1.948 -25.125 1.00 89.44 94 GLY A C 1
ATOM 744 O O . GLY A 1 94 ? 11.806 -1.314 -25.104 1.00 89.44 94 GLY A O 1
ATOM 745 N N . TYR A 1 95 ? 9.975 -2.078 -24.043 1.00 89.94 95 TYR A N 1
ATOM 746 C CA . TYR A 1 95 ? 10.416 -1.625 -22.728 1.00 89.94 95 TYR A CA 1
ATOM 747 C C . TYR A 1 95 ? 11.657 -2.416 -22.298 1.00 89.94 95 TYR A C 1
ATOM 749 O O . TYR A 1 95 ? 11.639 -3.644 -22.233 1.00 89.94 95 TYR A O 1
ATOM 757 N N . SER A 1 96 ? 12.753 -1.707 -22.042 1.00 89.00 96 SER A N 1
ATOM 758 C CA . SER A 1 96 ? 14.011 -2.315 -21.614 1.00 89.00 96 SER A CA 1
ATOM 759 C C . SER A 1 96 ? 13.885 -2.875 -20.196 1.00 89.00 96 SER A C 1
ATOM 761 O O . SER A 1 96 ? 13.418 -2.185 -19.292 1.00 89.00 96 SER A O 1
ATOM 763 N N . GLU A 1 97 ? 14.383 -4.093 -19.973 1.00 88.44 97 GLU A N 1
ATOM 764 C CA . GLU A 1 97 ? 14.547 -4.639 -18.617 1.00 88.44 97 GLU A CA 1
ATOM 765 C C . GLU A 1 97 ? 15.643 -3.910 -17.827 1.00 88.44 97 GLU A C 1
ATOM 767 O O . GLU A 1 97 ? 15.638 -3.898 -16.595 1.00 88.44 97 GLU A O 1
ATOM 772 N N . LYS A 1 98 ? 16.595 -3.283 -18.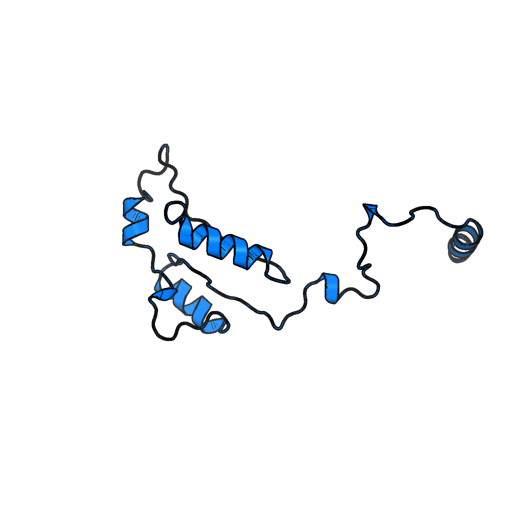529 1.00 91.25 98 LYS A N 1
ATOM 773 C CA . LYS A 1 98 ? 17.655 -2.487 -17.911 1.00 91.25 98 LYS A CA 1
ATOM 774 C C . LYS A 1 98 ? 17.177 -1.055 -17.680 1.00 91.25 98 LYS A C 1
ATOM 776 O O . LYS A 1 98 ? 16.596 -0.464 -18.596 1.00 91.25 98 LYS A O 1
ATOM 781 N N . PRO A 1 99 ? 17.465 -0.462 -16.509 1.00 90.62 99 PRO A N 1
ATOM 782 C CA . PRO A 1 99 ? 17.140 0.930 -16.249 1.00 90.62 99 PRO A CA 1
ATOM 783 C C . PRO A 1 99 ? 17.925 1.859 -17.182 1.00 90.62 99 PRO A C 1
ATOM 785 O O . PRO A 1 99 ? 19.056 1.567 -17.574 1.00 90.62 99 PRO A O 1
ATOM 788 N N . LEU A 1 100 ? 17.347 3.025 -17.475 1.00 90.88 100 LEU A N 1
ATOM 789 C CA . LEU A 1 100 ? 17.939 4.009 -18.388 1.00 90.88 100 LEU A CA 1
ATOM 790 C C . LEU A 1 100 ? 19.352 4.445 -17.961 1.00 90.88 100 LEU A C 1
ATOM 792 O O . LEU A 1 100 ? 20.207 4.658 -18.808 1.00 90.88 100 LEU A O 1
ATOM 796 N N . VAL A 1 101 ? 19.628 4.491 -16.652 1.00 94.62 101 VAL A N 1
ATOM 797 C CA . VAL A 1 101 ? 20.957 4.820 -16.098 1.00 94.62 101 VAL A CA 1
ATOM 798 C C . VAL A 1 101 ? 22.062 3.833 -16.510 1.00 94.62 101 VAL A C 1
ATOM 800 O O . VAL A 1 101 ? 23.238 4.160 -16.424 1.00 94.62 101 VAL A O 1
ATOM 803 N N . GLN A 1 102 ? 21.695 2.625 -16.947 1.00 94.25 102 GLN A N 1
ATOM 804 C CA . GLN A 1 102 ? 22.618 1.600 -17.449 1.00 94.25 102 GLN A CA 1
ATOM 805 C C . GLN A 1 102 ? 22.619 1.500 -18.980 1.00 94.25 102 GLN A C 1
ATOM 807 O O . GLN A 1 102 ? 23.306 0.641 -19.534 1.00 94.25 102 GLN A O 1
ATOM 812 N N . SER A 1 103 ? 21.813 2.313 -19.663 1.00 90.19 103 SER A N 1
ATOM 813 C CA . SER A 1 103 ? 21.746 2.311 -21.123 1.00 90.19 103 SER A CA 1
ATOM 814 C C . SER A 1 103 ? 22.891 3.144 -21.692 1.00 90.19 103 SER A C 1
ATOM 816 O O . SER A 1 103 ? 23.207 4.206 -21.157 1.00 90.19 103 SER A O 1
ATOM 818 N N . ASP A 1 104 ? 23.507 2.673 -22.776 1.00 89.06 104 ASP A N 1
ATOM 819 C CA . ASP A 1 104 ? 24.392 3.522 -23.571 1.00 89.06 104 ASP A CA 1
ATOM 820 C C . ASP A 1 104 ? 23.530 4.550 -24.309 1.00 89.06 104 ASP A C 1
ATOM 822 O O . ASP A 1 104 ? 22.604 4.187 -25.035 1.00 89.06 104 ASP A O 1
ATOM 826 N N . LEU A 1 105 ? 23.794 5.830 -24.055 1.00 89.00 105 LEU A N 1
ATOM 827 C CA . LEU A 1 105 ? 23.050 6.946 -24.637 1.00 89.00 105 LEU A CA 1
ATOM 828 C C . LEU A 1 105 ? 23.748 7.517 -25.876 1.00 89.00 105 LEU A C 1
ATOM 830 O O . LEU A 1 105 ? 23.236 8.463 -26.477 1.00 89.00 105 LEU A O 1
ATOM 834 N N . ASN A 1 106 ? 24.914 6.980 -26.252 1.00 89.75 106 ASN A N 1
ATOM 835 C CA . ASN A 1 106 ? 25.595 7.394 -27.468 1.00 89.75 106 ASN A CA 1
ATOM 836 C C . ASN A 1 106 ? 24.832 6.887 -28.695 1.00 89.75 106 ASN A C 1
ATOM 838 O O . ASN A 1 106 ? 24.436 5.724 -28.775 1.00 89.75 106 ASN A O 1
ATOM 842 N N . MET A 1 107 ? 24.644 7.776 -29.665 1.00 87.81 107 MET A N 1
ATOM 843 C CA . MET A 1 107 ? 24.039 7.453 -30.949 1.00 87.81 107 MET A CA 1
ATOM 844 C C . MET A 1 107 ? 25.142 7.275 -31.987 1.00 87.81 107 MET A C 1
ATOM 846 O O . MET A 1 107 ? 26.027 8.121 -32.103 1.00 87.81 107 MET A O 1
ATOM 850 N N . ASP A 1 108 ? 25.085 6.182 -32.743 1.00 93.31 108 ASP A N 1
ATOM 851 C CA . ASP A 1 108 ? 25.984 5.991 -33.874 1.00 93.31 108 ASP A CA 1
ATOM 852 C C . ASP A 1 108 ? 25.713 7.049 -34.957 1.00 93.31 108 ASP A C 1
ATOM 854 O O . ASP A 1 108 ? 24.558 7.308 -35.305 1.00 93.31 108 ASP A O 1
ATOM 8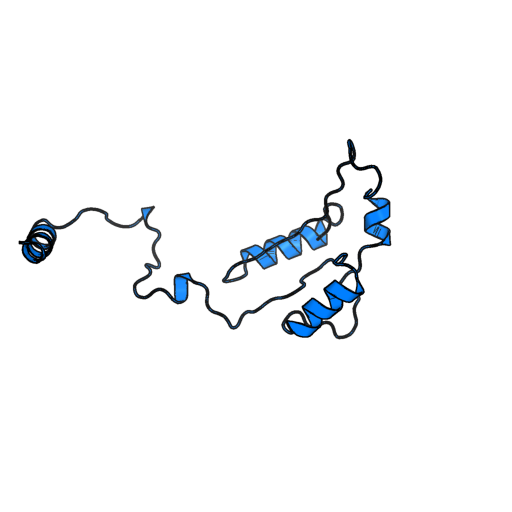58 N N . GLN A 1 109 ? 26.776 7.657 -35.495 1.00 93.50 109 GLN A N 1
ATOM 859 C CA . GLN A 1 109 ? 26.656 8.750 -36.466 1.00 93.50 109 GLN A CA 1
ATOM 860 C C . GLN A 1 109 ? 25.886 8.319 -37.719 1.00 93.50 109 GLN A C 1
ATOM 862 O O . GLN A 1 109 ? 25.078 9.089 -38.230 1.00 93.50 109 GLN A O 1
ATOM 867 N N . LYS A 1 110 ? 26.077 7.079 -38.188 1.00 94.56 110 LYS A N 1
ATOM 868 C CA . LYS A 1 110 ? 25.371 6.573 -39.368 1.00 94.56 110 LYS A CA 1
ATOM 869 C C . LYS A 1 110 ? 23.869 6.476 -39.100 1.00 94.56 110 LYS A C 1
ATOM 871 O O . LYS A 1 110 ? 23.075 6.870 -39.946 1.00 94.56 110 LYS A O 1
ATOM 876 N N . MET A 1 111 ? 23.487 5.993 -37.917 1.00 92.31 111 MET A N 1
ATOM 877 C CA . MET A 1 111 ? 22.081 5.917 -37.511 1.00 92.31 111 MET A CA 1
ATOM 878 C C . MET A 1 111 ? 21.451 7.311 -37.378 1.00 92.31 111 MET A C 1
ATOM 880 O O . MET A 1 111 ? 20.300 7.502 -37.762 1.00 92.31 111 MET A O 1
ATOM 884 N N . PHE A 1 112 ? 22.197 8.293 -36.864 1.00 93.50 112 PHE A N 1
ATOM 885 C CA . PHE A 1 112 ? 21.733 9.680 -36.807 1.00 93.50 112 PHE A CA 1
ATOM 886 C C . PHE A 1 112 ? 21.474 10.250 -38.209 1.00 93.50 112 PHE A C 1
ATOM 888 O O . PHE A 1 112 ? 20.403 10.805 -38.456 1.00 93.50 112 PHE A O 1
ATOM 895 N N . ASP A 1 113 ? 22.421 10.072 -39.133 1.00 95.31 113 ASP A N 1
ATOM 896 C CA . ASP A 1 113 ? 22.301 10.574 -40.505 1.00 95.31 113 ASP A CA 1
ATOM 897 C C . ASP A 1 113 ? 21.109 9.930 -41.245 1.00 95.31 113 ASP A C 1
ATOM 899 O O . ASP A 1 113 ? 20.376 10.624 -41.954 1.00 95.31 113 ASP A O 1
ATOM 903 N N . GLU A 1 114 ? 20.869 8.627 -41.038 1.00 95.19 114 GLU A N 1
ATOM 904 C CA . GLU A 1 114 ? 19.701 7.905 -41.572 1.00 95.19 114 GLU A CA 1
ATOM 905 C C . GLU A 1 114 ? 18.372 8.493 -41.063 1.00 95.19 114 GLU A C 1
ATOM 907 O O . GLU A 1 114 ? 17.458 8.706 -41.858 1.00 95.19 114 GLU A O 1
ATOM 912 N N . LEU A 1 115 ? 18.271 8.821 -39.769 1.00 94.31 115 LEU A N 1
ATOM 913 C CA . LEU A 1 115 ? 17.064 9.420 -39.184 1.00 94.31 115 LEU A CA 1
ATOM 914 C C . LEU A 1 115 ? 16.800 10.838 -39.704 1.00 94.31 115 LEU A C 1
ATOM 916 O O . LEU A 1 115 ? 15.653 11.197 -39.960 1.00 94.31 115 LEU A O 1
ATOM 920 N N . VAL A 1 116 ? 17.844 11.658 -39.861 1.00 95.06 116 VAL A N 1
ATOM 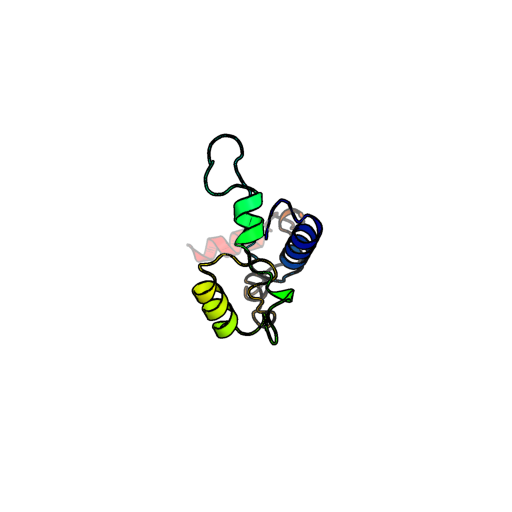921 C CA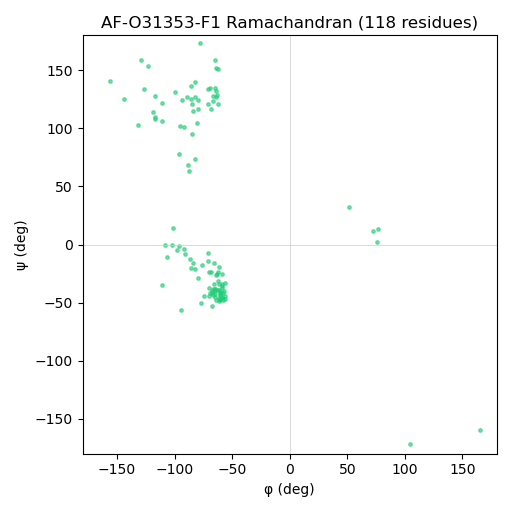 . VAL A 1 116 ? 17.700 13.037 -40.365 1.00 95.06 116 VAL A CA 1
ATOM 922 C C . VAL A 1 116 ? 17.220 13.051 -41.818 1.00 95.06 116 VAL A C 1
ATOM 924 O O . VAL A 1 116 ? 16.440 13.928 -42.192 1.00 95.06 116 VAL A O 1
ATOM 927 N N . ALA A 1 117 ? 17.637 12.073 -42.625 1.00 95.38 117 ALA A N 1
ATOM 928 C CA . ALA A 1 117 ? 17.208 11.949 -44.015 1.00 95.38 117 ALA A CA 1
ATOM 929 C C . ALA A 1 117 ? 15.692 11.724 -44.176 1.00 95.38 117 ALA A C 1
ATOM 931 O O . ALA A 1 117 ? 15.152 12.084 -45.215 1.00 95.38 117 ALA A O 1
ATOM 932 N N . GLU A 1 118 ? 14.988 11.191 -43.170 1.00 93.75 118 GLU A N 1
ATOM 933 C CA . GLU A 1 118 ? 13.525 11.016 -43.225 1.00 93.75 118 GLU A CA 1
ATOM 934 C C . GLU A 1 118 ? 12.740 12.340 -43.135 1.00 93.75 118 GLU A C 1
ATOM 936 O O . GLU A 1 118 ? 11.545 12.369 -43.438 1.00 93.75 118 GLU A O 1
ATOM 941 N N . PHE A 1 119 ? 13.389 13.436 -42.727 1.00 91.19 119 PHE A N 1
ATOM 942 C CA . PHE A 1 119 ? 12.765 14.753 -42.546 1.00 91.19 119 PHE A CA 1
ATOM 943 C C . PHE A 1 119 ? 13.158 15.788 -43.614 1.00 91.19 119 PHE A C 1
ATOM 945 O O . PHE A 1 119 ? 12.693 16.930 -43.535 1.00 91.19 119 PHE A O 1
ATOM 952 N N . MET A 1 120 ? 14.008 15.419 -44.579 1.00 72.94 120 MET A N 1
ATOM 953 C CA . MET A 1 120 ? 14.396 16.251 -45.730 1.00 72.94 120 MET A CA 1
ATOM 954 C C . MET A 1 120 ? 13.666 15.815 -46.998 1.00 72.94 120 MET A C 1
ATOM 956 O O . MET A 1 120 ? 13.244 16.721 -47.752 1.00 72.94 120 MET A O 1
#

Secondary structure (DSSP, 8-state):
-BTT-HHHHHHHHHHHHHSSS------B---TTT-SSS-HHHHHHHPEEGGGSTT--TT-HHHHHHHHHHTTT-EES-----SSSPPHHHHSTT--SS-GGGS--PPPHHHHHHHHHTT-

pLDDT: mean 94.5, std 3.17, range [72.94, 98.19]

Nearest PDB structures (foldseek):
  6n2o-assembly1_D  TM=7.864E-01  e=8.182E-04  Magnetococcus marinus MC-1

Sequence (120 aa):
SFSSDLKELTQIIEAGINHKGFSLINVFSPCVTYNKVNTYDWFKENLTKLSTVEGYDPSNRMMAMQTLMENNGLVTGLIYQNTAQPSYQELVKGYSEKPLVQSDLNMDQKMFDELVAEFM